Protein AF-A0A1S7LEN9-F1 (afdb_monomer)

Secondary structure (DSSP, 8-state):
-HHHHHHHHHHHHHT-SHHHHHHHHHHHHT---BTTBPP-TTT-HHHHHHHHHHHHTT-SS---EEEEEEE-SSSS-STTEEEEEEE--SSS--EEPPPBS-HHHHHHHHHHHHHHHHTT-

Foldseek 3Di:
DQVLLVVLLVVLCVLVDQQSLQVVLCVLLVPDCDVVHGDNQQPDQVNLQVLLVSLVVLQPDFFDKDKDWDAPDDPPDPPRIWIWMWGHGPPDDIHIDDTDSDSSNRSSSNSSSSSVVSVVD

Nearest PDB structures (foldseek):
  8wi9-assembly1_w  TM=4.249E-01  e=2.494E-01  Mycolicibacterium smegmatis MC2 155
  8dga-assembly1_K  TM=3.048E-01  e=1.133E+00  Drosophila melanogaster
  7jrk-assembly1_B  TM=5.831E-01  e=7.733E+00  Pseudomonas aeruginosa
  7r97-assembly1_B  TM=4.929E-01  e=4.321E+00  Escherichia coli K-12
  8ojg-assembly1_G  TM=2.212E-01  e=8.975E-01  Escherichia coli

Solvent-accessible surface area (backbone atoms only — not comparable to full-atom values): 6806 Å² total; per-residue (Å²): 108,69,69,57,55,52,50,49,52,49,60,58,56,71,46,76,43,70,70,46,47,23,48,53,48,32,62,73,71,66,55,73,59,63,94,80,47,66,67,55,22,57,76,35,54,65,56,3,48,54,46,24,55,58,25,49,76,64,47,90,85,72,50,57,72,46,83,50,72,50,63,61,68,94,78,82,61,83,64,60,38,38,12,28,40,34,36,43,44,94,84,64,79,68,41,69,52,76,73,29,85,31,65,16,33,35,31,35,49,50,17,49,46,36,50,38,53,62,73,68,103

Mean predicted aligned error: 6.26 Å

pLDDT: mean 84.08, std 12.67, range [52.5, 96.06]

Structure (mmCIF, N/CA/C/O backbone):
data_AF-A0A1S7LEN9-F1
#
_entry.id   AF-A0A1S7LEN9-F1
#
loop_
_atom_site.group_PDB
_atom_site.id
_atom_site.type_symbol
_atom_site.label_atom_id
_atom_site.label_alt_id
_atom_site.label_comp_id
_atom_site.label_asym_id
_atom_site.label_entity_id
_atom_site.label_seq_id
_atom_site.pdbx_PDB_ins_code
_atom_site.Cartn_x
_atom_site.Cartn_y
_atom_site.Cartn_z
_atom_site.occupancy
_atom_site.B_iso_or_equiv
_atom_site.auth_seq_id
_atom_site.auth_comp_id
_atom_site.auth_asym_id
_atom_site.auth_atom_id
_atom_site.pdbx_PDB_model_num
ATOM 1 N N . MET A 1 1 ? -10.199 14.226 3.836 1.00 79.25 1 MET A N 1
ATOM 2 C CA . MET A 1 1 ? -9.626 13.147 3.001 1.00 79.25 1 MET A CA 1
ATOM 3 C C . MET A 1 1 ? -8.322 13.548 2.302 1.00 79.25 1 MET A C 1
ATOM 5 O O . MET A 1 1 ? -7.305 12.930 2.577 1.00 79.25 1 MET A O 1
ATOM 9 N N . GLN A 1 2 ? -8.284 14.594 1.461 1.00 82.75 2 GLN A N 1
ATOM 10 C CA . GLN A 1 2 ? -7.078 14.935 0.673 1.00 82.75 2 GLN A CA 1
ATOM 11 C C . GLN A 1 2 ? -5.813 15.173 1.514 1.00 82.75 2 GLN A C 1
ATOM 13 O O . GLN A 1 2 ? -4.741 14.668 1.184 1.00 82.75 2 GLN A O 1
ATOM 18 N N . GLU A 1 3 ? -5.926 15.917 2.615 1.00 87.00 3 GLU A N 1
ATOM 19 C CA . GLU A 1 3 ? -4.798 16.153 3.523 1.00 87.00 3 GLU A CA 1
ATOM 20 C C . GLU A 1 3 ? -4.331 14.864 4.215 1.00 87.00 3 GLU A C 1
ATOM 22 O O . GLU A 1 3 ? -3.132 14.638 4.352 1.00 87.00 3 GLU A O 1
ATOM 27 N N . GLN A 1 4 ? -5.264 13.984 4.581 1.00 87.38 4 GLN A N 1
ATOM 28 C CA . GLN A 1 4 ? -4.966 12.704 5.222 1.00 87.38 4 GLN A CA 1
ATOM 29 C C . GLN A 1 4 ? -4.215 11.769 4.266 1.00 87.38 4 GLN A C 1
ATOM 31 O O . GLN A 1 4 ? -3.164 11.250 4.628 1.00 87.38 4 GLN A O 1
ATOM 36 N N . VAL A 1 5 ? -4.660 11.649 3.009 1.00 87.88 5 VAL A N 1
ATOM 37 C CA . VAL A 1 5 ? -3.956 10.868 1.972 1.00 87.88 5 VAL A CA 1
ATOM 38 C C . VAL A 1 5 ? -2.540 11.408 1.735 1.00 87.88 5 VAL A C 1
ATOM 40 O O . VAL A 1 5 ? -1.592 10.630 1.639 1.00 87.88 5 VAL A O 1
ATOM 43 N N . ARG A 1 6 ? -2.357 12.737 1.705 1.00 90.12 6 ARG A N 1
ATOM 44 C CA . ARG A 1 6 ? -1.022 13.356 1.587 1.00 90.12 6 ARG A CA 1
ATOM 45 C C . ARG A 1 6 ? -0.121 13.041 2.782 1.00 90.12 6 ARG A C 1
ATOM 47 O O . ARG A 1 6 ? 1.054 12.744 2.579 1.00 90.12 6 ARG A O 1
ATOM 54 N N . ARG A 1 7 ? -0.657 13.083 4.007 1.00 92.88 7 ARG A N 1
ATOM 55 C CA . ARG A 1 7 ? 0.083 12.713 5.226 1.00 92.88 7 ARG A CA 1
ATOM 56 C C . ARG A 1 7 ? 0.503 11.246 5.193 1.00 92.88 7 ARG A C 1
ATOM 58 O O . ARG A 1 7 ? 1.671 10.954 5.422 1.00 92.88 7 ARG A O 1
ATOM 65 N N . LEU A 1 8 ? -0.405 10.341 4.828 1.00 93.75 8 LEU A N 1
ATOM 66 C CA . LEU A 1 8 ? -0.105 8.914 4.687 1.00 93.75 8 LEU A CA 1
ATOM 67 C C . LEU A 1 8 ? 0.983 8.669 3.638 1.00 93.75 8 LEU A C 1
ATOM 69 O O . LEU A 1 8 ? 1.915 7.907 3.885 1.00 93.75 8 LEU A O 1
ATOM 73 N N . PHE A 1 9 ? 0.912 9.352 2.492 1.00 94.06 9 PHE A N 1
ATOM 74 C CA . PHE A 1 9 ? 1.954 9.265 1.472 1.00 94.06 9 PHE A CA 1
ATOM 75 C C . PHE A 1 9 ? 3.313 9.744 1.999 1.00 94.06 9 PHE A C 1
ATOM 77 O O . PHE A 1 9 ? 4.312 9.055 1.810 1.00 94.06 9 PHE A O 1
ATOM 84 N N . ALA A 1 10 ? 3.363 10.876 2.706 1.00 94.56 10 ALA A N 1
ATOM 85 C CA . ALA A 1 10 ? 4.601 11.368 3.308 1.00 94.56 10 ALA A CA 1
ATOM 86 C C . ALA A 1 10 ? 5.190 10.358 4.309 1.00 94.56 10 ALA A C 1
ATOM 88 O O . ALA A 1 10 ? 6.357 9.999 4.187 1.00 94.56 10 ALA A O 1
ATOM 89 N N . MET A 1 11 ? 4.370 9.810 5.212 1.00 95.56 11 MET A N 1
ATOM 90 C CA . MET A 1 11 ? 4.794 8.786 6.179 1.00 95.56 11 MET A CA 1
ATOM 91 C C . MET A 1 11 ? 5.343 7.523 5.504 1.00 95.56 11 MET A C 1
ATOM 93 O O . MET A 1 11 ? 6.294 6.906 5.993 1.00 95.56 11 MET A O 1
ATOM 97 N N . TRP A 1 12 ? 4.746 7.123 4.380 1.00 95.56 12 TRP A N 1
ATOM 98 C CA . TRP A 1 12 ? 5.238 6.006 3.580 1.00 95.56 12 TRP A CA 1
ATOM 99 C C . TRP A 1 12 ? 6.609 6.306 2.968 1.00 95.56 12 TRP A C 1
ATOM 101 O O . TRP A 1 12 ? 7.500 5.456 2.996 1.00 95.56 12 TRP A O 1
ATOM 111 N N . GLN A 1 13 ? 6.814 7.520 2.450 1.00 94.44 13 GLN A N 1
ATOM 112 C CA . GLN A 1 13 ? 8.100 7.920 1.876 1.00 94.44 13 GLN A CA 1
ATOM 1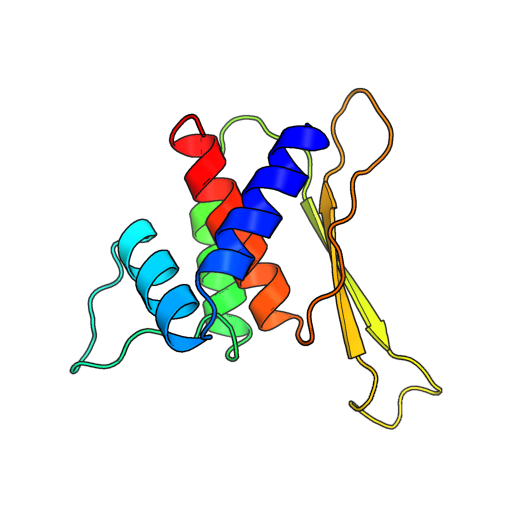13 C C . GLN A 1 13 ? 9.194 8.118 2.934 1.00 94.44 13 GLN A C 1
ATOM 115 O O . GLN A 1 13 ? 10.348 7.778 2.678 1.00 94.44 13 GLN A O 1
ATOM 120 N N . GLU A 1 14 ? 8.847 8.563 4.144 1.00 95.31 14 GLU A N 1
ATOM 121 C CA . GLU A 1 14 ? 9.776 8.705 5.278 1.00 95.31 14 GLU A CA 1
ATOM 122 C C . GLU A 1 14 ? 10.458 7.389 5.680 1.00 95.31 14 GLU A C 1
ATOM 124 O O . GLU A 1 14 ? 11.540 7.408 6.265 1.00 95.31 14 GLU A O 1
ATOM 129 N N . GLN A 1 15 ? 9.886 6.235 5.315 1.00 93.88 15 GLN A N 1
ATOM 130 C CA . GLN A 1 15 ? 10.537 4.940 5.533 1.00 93.88 15 GLN A CA 1
ATOM 131 C C . GLN A 1 15 ? 11.858 4.809 4.757 1.00 93.88 15 GLN A C 1
ATOM 133 O O . GLN A 1 15 ? 12.729 4.020 5.142 1.00 93.88 15 GLN A O 1
ATOM 138 N N . GLY A 1 16 ? 12.023 5.582 3.678 1.00 89.00 16 GLY A N 1
ATOM 139 C CA . GLY A 1 16 ? 13.240 5.719 2.882 1.00 89.00 16 GLY A CA 1
ATOM 140 C C . GLY A 1 16 ? 13.561 4.500 2.018 1.00 89.00 16 GLY A C 1
ATOM 141 O O . GLY A 1 16 ? 13.611 4.601 0.798 1.00 89.00 16 GLY A O 1
ATOM 142 N N . SER A 1 17 ? 13.769 3.334 2.635 1.00 91.94 17 SER A N 1
ATOM 143 C CA . SER A 1 17 ? 14.124 2.098 1.931 1.00 91.94 17 SER A CA 1
ATOM 144 C C . SER A 1 17 ? 12.932 1.158 1.750 1.00 91.94 17 SER A C 1
ATOM 146 O O . SER A 1 17 ? 12.069 1.048 2.623 1.00 91.94 17 SER A O 1
ATOM 148 N N . VAL A 1 18 ? 12.938 0.405 0.644 1.00 91.62 18 VAL A N 1
ATOM 149 C CA . VAL A 1 18 ? 11.963 -0.668 0.375 1.00 91.62 18 VAL A CA 1
ATOM 150 C C . VAL A 1 18 ? 11.904 -1.665 1.533 1.00 91.62 18 VAL A C 1
ATOM 152 O O . VAL A 1 18 ? 10.824 -1.999 2.004 1.00 91.62 18 VAL A O 1
ATOM 155 N N . ARG A 1 19 ? 13.059 -2.051 2.082 1.00 91.88 19 ARG A N 1
ATOM 156 C CA . ARG A 1 19 ? 13.131 -2.982 3.214 1.00 91.88 19 ARG A CA 1
ATOM 157 C C . ARG A 1 19 ? 12.422 -2.453 4.466 1.00 91.88 19 ARG A C 1
ATOM 159 O O . ARG A 1 19 ? 11.829 -3.228 5.211 1.00 91.88 19 ARG A O 1
ATOM 166 N N . ASN A 1 20 ? 12.486 -1.147 4.729 1.00 93.75 20 ASN A N 1
ATOM 167 C CA . ASN A 1 20 ? 11.771 -0.548 5.860 1.00 93.75 20 ASN A CA 1
ATOM 168 C C . ASN A 1 20 ? 10.260 -0.538 5.616 1.00 93.75 20 ASN A C 1
ATOM 170 O O . ASN A 1 20 ? 9.508 -0.892 6.519 1.00 93.75 20 ASN A O 1
ATOM 174 N N . LYS A 1 21 ? 9.829 -0.203 4.393 1.00 95.06 21 LYS A N 1
ATOM 175 C CA . LYS A 1 21 ? 8.421 -0.272 3.969 1.00 95.06 21 LYS A CA 1
ATOM 176 C C . LYS A 1 21 ? 7.861 -1.692 4.119 1.00 95.06 21 LYS A C 1
ATOM 178 O O . LYS A 1 21 ? 6.790 -1.875 4.691 1.00 95.06 21 LYS A O 1
ATOM 183 N N . GLU A 1 22 ? 8.620 -2.701 3.693 1.00 94.44 22 GLU A N 1
ATOM 184 C CA . GLU A 1 22 ? 8.271 -4.118 3.848 1.00 94.44 22 GLU A CA 1
ATOM 185 C C . GLU A 1 22 ? 8.134 -4.519 5.324 1.00 94.44 22 GLU A C 1
ATOM 187 O O . GLU A 1 22 ? 7.138 -5.128 5.708 1.00 94.44 22 GLU A O 1
ATOM 192 N N . HIS A 1 23 ? 9.099 -4.145 6.174 1.00 93.12 23 HIS A N 1
ATOM 193 C CA . HIS A 1 23 ? 9.040 -4.437 7.611 1.00 93.12 23 HIS A CA 1
ATOM 194 C C . HIS A 1 23 ? 7.866 -3.757 8.307 1.00 93.12 23 HIS A C 1
ATOM 196 O O . HIS A 1 23 ? 7.219 -4.377 9.152 1.00 93.12 23 HIS A O 1
ATOM 202 N N . LEU A 1 24 ? 7.618 -2.491 7.973 1.00 94.25 24 LEU A N 1
ATOM 203 C CA . LEU A 1 24 ? 6.507 -1.723 8.511 1.00 94.25 24 LEU A CA 1
ATOM 204 C C . LEU A 1 24 ? 5.185 -2.421 8.189 1.00 94.25 24 LEU A C 1
ATOM 206 O O . LEU A 1 24 ? 4.406 -2.699 9.098 1.00 94.25 24 LEU A O 1
ATOM 210 N N . LEU A 1 25 ? 4.964 -2.751 6.915 1.00 94.06 25 LEU A N 1
ATOM 211 C CA . LEU A 1 25 ? 3.722 -3.373 6.473 1.00 94.06 25 LEU A CA 1
ATOM 212 C C . LEU A 1 25 ? 3.550 -4.788 7.045 1.00 94.06 25 LEU A C 1
ATOM 214 O O . LEU A 1 25 ? 2.469 -5.110 7.533 1.00 94.06 25 LEU A O 1
ATOM 218 N N . ALA A 1 26 ? 4.618 -5.594 7.091 1.00 93.50 26 ALA A N 1
ATOM 219 C CA . ALA A 1 26 ? 4.588 -6.910 7.738 1.00 93.50 26 ALA A CA 1
ATOM 220 C C . ALA A 1 26 ? 4.180 -6.809 9.214 1.00 93.50 26 ALA A C 1
ATOM 222 O O . ALA A 1 26 ? 3.352 -7.585 9.688 1.00 93.50 26 ALA A O 1
ATOM 223 N N . GLY A 1 27 ? 4.739 -5.831 9.937 1.00 92.31 27 GLY A N 1
ATOM 224 C CA . GLY A 1 27 ? 4.424 -5.590 11.343 1.00 92.31 27 GLY A CA 1
ATOM 225 C C . GLY A 1 27 ? 2.965 -5.197 11.565 1.00 92.31 27 GLY A C 1
ATOM 226 O O . GLY A 1 27 ? 2.349 -5.677 12.512 1.00 92.31 27 GLY A O 1
ATOM 227 N N . MET A 1 28 ? 2.399 -4.379 10.675 1.00 93.12 28 MET A N 1
ATOM 228 C CA . MET A 1 28 ? 0.990 -3.977 10.744 1.00 93.12 28 MET A CA 1
ATOM 229 C C . MET A 1 28 ? 0.032 -5.123 10.393 1.00 93.12 28 MET A C 1
ATOM 231 O O . MET A 1 28 ? -1.026 -5.239 11.000 1.00 93.12 28 MET A O 1
ATOM 235 N N . LEU A 1 29 ? 0.410 -5.996 9.456 1.00 92.06 29 LEU A N 1
ATOM 236 C CA . LEU A 1 29 ? -0.382 -7.166 9.059 1.00 92.06 29 LEU A CA 1
ATOM 237 C C 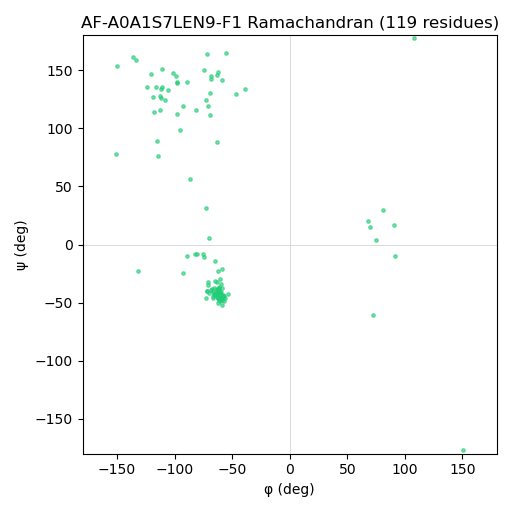. LEU A 1 29 ? -0.237 -8.363 10.014 1.00 92.06 29 LEU A C 1
ATOM 239 O O . LEU A 1 29 ? -0.951 -9.356 9.858 1.00 92.06 29 LEU A O 1
ATOM 243 N N . GLY A 1 30 ? 0.688 -8.296 10.976 1.00 90.31 30 GLY A N 1
ATOM 244 C CA . GLY A 1 30 ? 1.015 -9.413 11.863 1.00 90.31 30 GLY A CA 1
ATOM 245 C C . GLY A 1 30 ? 1.706 -10.579 11.147 1.00 90.31 30 GLY A C 1
ATOM 246 O O . GLY A 1 30 ? 1.689 -11.705 11.647 1.00 90.31 30 GLY A O 1
ATOM 247 N N . ASP A 1 31 ? 2.305 -10.334 9.979 1.00 87.38 31 ASP A N 1
ATOM 248 C CA . ASP A 1 31 ? 2.950 -11.381 9.196 1.00 87.38 31 ASP A CA 1
ATOM 249 C C . ASP A 1 31 ? 4.267 -11.807 9.864 1.00 87.38 31 ASP A C 1
ATOM 251 O O . ASP A 1 31 ? 5.150 -10.978 10.121 1.00 87.38 31 ASP A O 1
ATOM 255 N N . PRO A 1 32 ? 4.439 -13.106 10.169 1.00 69.12 32 PRO A N 1
ATOM 256 C CA . PRO A 1 32 ? 5.663 -13.579 10.786 1.00 69.12 32 PRO A CA 1
ATOM 257 C C . PRO A 1 32 ? 6.822 -13.461 9.795 1.00 69.12 32 PRO A C 1
ATOM 259 O O . PRO A 1 32 ? 6.680 -13.784 8.614 1.00 69.12 32 PRO A O 1
ATOM 262 N N . LYS A 1 33 ? 8.009 -13.104 10.301 1.00 66.19 33 LYS A N 1
ATOM 263 C CA . LYS A 1 33 ?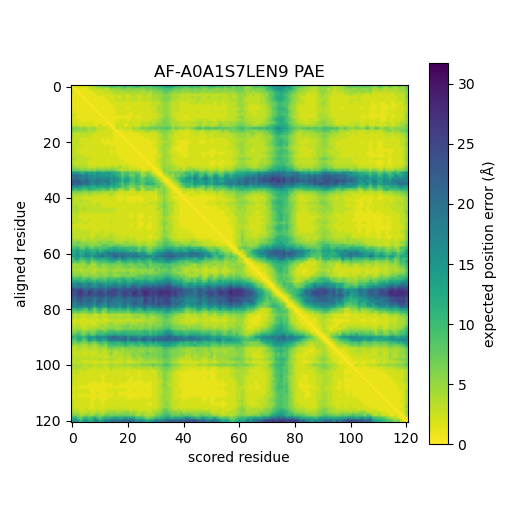 9.271 -13.245 9.560 1.00 66.19 33 LYS A CA 1
ATOM 264 C C . LYS A 1 33 ? 9.517 -14.732 9.292 1.00 66.19 33 LYS A C 1
ATOM 266 O O . LYS A 1 33 ? 10.121 -15.424 10.114 1.00 66.19 33 LYS A O 1
ATOM 271 N N . ARG A 1 34 ? 9.001 -15.270 8.187 1.00 53.88 34 ARG A N 1
ATOM 272 C CA . ARG A 1 34 ? 9.219 -16.672 7.811 1.00 53.88 34 ARG A CA 1
ATOM 273 C C . ARG A 1 34 ? 10.686 -16.838 7.425 1.00 53.88 34 ARG A C 1
ATOM 275 O O . ARG A 1 34 ? 11.131 -16.297 6.426 1.00 53.88 34 ARG A O 1
ATOM 282 N N . GLY A 1 35 ? 11.445 -17.571 8.238 1.00 57.22 35 GLY A N 1
ATOM 283 C CA . GLY A 1 35 ? 12.855 -17.860 7.949 1.00 57.22 35 GLY A CA 1
ATOM 284 C C . GLY A 1 35 ? 13.807 -16.663 8.058 1.00 57.22 35 GLY A C 1
ATOM 285 O O . GLY A 1 35 ? 14.933 -16.762 7.594 1.00 57.22 35 GLY A O 1
ATOM 286 N N . GLY A 1 36 ? 13.385 -15.557 8.681 1.00 63.53 36 GLY A N 1
ATOM 287 C CA . GLY A 1 36 ? 14.198 -14.341 8.812 1.00 63.53 36 GLY A CA 1
ATOM 288 C C . GLY A 1 36 ? 14.007 -13.316 7.691 1.00 63.53 36 GLY A C 1
ATOM 289 O O . GLY A 1 36 ? 14.432 -12.173 7.870 1.00 63.53 36 GLY A O 1
ATOM 290 N N . ASP A 1 37 ? 13.296 -13.679 6.622 1.00 75.19 37 ASP A N 1
ATOM 291 C CA . ASP A 1 37 ? 12.972 -12.776 5.521 1.00 75.19 37 ASP A CA 1
ATOM 292 C C . ASP A 1 37 ? 11.568 -12.187 5.670 1.00 75.19 37 ASP A C 1
ATOM 294 O O . ASP A 1 37 ? 10.605 -12.841 6.086 1.00 75.19 37 ASP A O 1
ATOM 298 N N . THR A 1 38 ? 11.480 -10.900 5.364 1.00 83.44 38 THR A N 1
ATOM 299 C CA . THR A 1 38 ? 10.243 -10.122 5.391 1.00 83.44 38 THR A CA 1
ATOM 300 C C . THR A 1 38 ? 9.570 -10.226 4.027 1.00 83.44 38 THR A C 1
ATOM 302 O O . THR A 1 38 ? 10.279 -10.180 3.022 1.00 83.44 38 THR A O 1
ATOM 305 N N . PRO A 1 39 ? 8.233 -10.361 3.953 1.00 88.88 39 PRO A N 1
ATOM 306 C CA . PRO A 1 39 ? 7.557 -10.473 2.668 1.00 88.88 39 PRO A CA 1
ATOM 307 C C . PRO A 1 39 ? 7.803 -9.255 1.767 1.00 88.88 39 PRO A C 1
ATOM 309 O O . PRO A 1 39 ? 7.818 -8.108 2.220 1.00 88.88 39 PRO A O 1
ATOM 312 N N . HIS A 1 40 ? 7.961 -9.517 0.471 1.00 92.56 40 HIS A N 1
ATOM 313 C CA . HIS A 1 40 ? 8.390 -8.527 -0.514 1.00 92.56 40 HIS A CA 1
ATOM 314 C C . HIS A 1 40 ? 7.241 -7.700 -1.106 1.00 92.56 40 HIS A C 1
ATOM 316 O O . HIS A 1 40 ? 7.048 -7.663 -2.320 1.00 92.56 40 HIS A O 1
ATOM 322 N N . TYR A 1 41 ? 6.453 -7.022 -0.270 1.00 94.06 41 TYR A N 1
ATOM 323 C CA . TYR A 1 41 ? 5.231 -6.341 -0.727 1.00 94.06 41 TYR A CA 1
ATOM 324 C C . TYR A 1 41 ? 5.469 -5.248 -1.779 1.00 94.06 41 TYR A C 1
ATOM 326 O O . TYR A 1 41 ? 4.606 -5.006 -2.609 1.00 94.06 41 TYR A O 1
ATOM 334 N N . CYS A 1 42 ? 6.622 -4.572 -1.775 1.00 92.94 42 CYS A N 1
ATOM 335 C CA . CYS A 1 42 ? 6.874 -3.486 -2.732 1.00 92.94 42 CYS A CA 1
ATOM 336 C C . CYS A 1 42 ? 7.350 -3.978 -4.108 1.00 92.94 42 CYS A C 1
ATOM 338 O O . CYS A 1 42 ? 7.486 -3.165 -5.018 1.00 92.94 42 CYS A O 1
ATOM 340 N N . SER A 1 43 ? 7.642 -5.273 -4.269 1.00 92.19 43 SER A N 1
ATOM 341 C CA . SER A 1 43 ? 8.191 -5.829 -5.516 1.00 92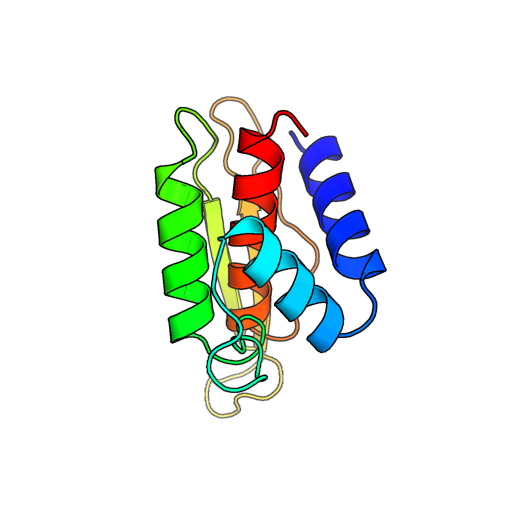.19 43 SER A CA 1
ATOM 342 C C . SER A 1 43 ? 7.472 -7.088 -6.014 1.00 92.19 43 SER A C 1
ATOM 344 O O . SER A 1 43 ? 7.478 -7.346 -7.218 1.00 92.19 43 SER A O 1
ATOM 346 N N . ASP A 1 44 ? 6.788 -7.830 -5.140 1.00 93.44 44 ASP A N 1
ATOM 347 C CA . ASP A 1 44 ? 5.932 -8.958 -5.506 1.00 93.44 44 ASP A CA 1
ATOM 348 C C . ASP A 1 44 ? 4.462 -8.525 -5.562 1.00 93.44 44 ASP A C 1
ATOM 350 O O . ASP A 1 44 ? 3.828 -8.225 -4.547 1.00 93.44 44 ASP A O 1
ATOM 354 N N . ILE A 1 45 ? 3.901 -8.528 -6.772 1.00 92.81 45 ILE A N 1
ATOM 355 C CA . ILE A 1 45 ? 2.528 -8.081 -7.017 1.00 92.81 45 ILE A CA 1
ATOM 356 C C . ILE A 1 45 ? 1.472 -8.929 -6.299 1.00 92.81 45 ILE A C 1
ATOM 358 O O . ILE A 1 45 ? 0.435 -8.395 -5.911 1.00 92.81 45 ILE A O 1
ATOM 362 N N . LYS A 1 46 ? 1.716 -10.231 -6.108 1.00 94.06 46 LYS A N 1
ATOM 363 C CA . LYS A 1 46 ? 0.756 -11.120 -5.444 1.00 94.06 46 LYS A CA 1
ATOM 364 C C . LYS A 1 46 ? 0.723 -10.830 -3.954 1.00 94.06 46 LYS A C 1
ATOM 366 O O . LYS A 1 46 ? -0.351 -10.630 -3.405 1.00 94.06 46 LYS A O 1
ATOM 371 N N . LEU A 1 47 ? 1.896 -10.706 -3.331 1.00 94.38 47 LEU A N 1
ATOM 372 C CA . LEU A 1 47 ? 1.983 -10.337 -1.917 1.00 94.38 47 LEU A CA 1
ATOM 373 C C . LEU A 1 47 ? 1.391 -8.947 -1.662 1.00 94.38 47 LEU A C 1
ATOM 375 O O . LEU A 1 47 ? 0.718 -8.746 -0.655 1.00 94.38 47 LEU A O 1
ATOM 379 N N . ALA A 1 48 ? 1.608 -7.998 -2.576 1.00 94.50 48 ALA A N 1
ATOM 380 C CA . ALA A 1 48 ? 1.030 -6.661 -2.485 1.00 94.50 48 ALA A CA 1
ATOM 381 C C . ALA A 1 48 ? -0.504 -6.670 -2.588 1.00 94.50 48 ALA A C 1
ATOM 383 O O . ALA A 1 48 ? -1.175 -5.981 -1.822 1.00 94.50 48 ALA A O 1
ATOM 384 N N . GLN A 1 49 ? -1.057 -7.447 -3.527 1.00 93.81 49 GLN A N 1
ATOM 385 C CA . GLN A 1 49 ? -2.502 -7.634 -3.683 1.00 93.81 49 GLN A CA 1
ATOM 386 C C . GLN A 1 49 ? -3.106 -8.278 -2.430 1.00 93.81 49 GLN A C 1
ATOM 388 O O . GLN A 1 49 ? -4.041 -7.720 -1.865 1.00 93.81 49 GLN A O 1
ATOM 393 N N . ASP A 1 50 ? -2.526 -9.378 -1.946 1.00 94.75 50 ASP A N 1
ATOM 394 C CA . ASP A 1 50 ? -3.008 -10.079 -0.752 1.00 94.75 50 ASP A CA 1
ATOM 395 C C . ASP A 1 50 ? -2.974 -9.169 0.489 1.00 94.75 50 ASP A C 1
ATOM 397 O O . ASP A 1 50 ? -3.899 -9.171 1.302 1.00 94.75 50 ASP A O 1
ATOM 401 N N . ALA A 1 51 ? -1.917 -8.362 0.640 1.00 94.19 51 ALA A N 1
ATOM 402 C CA . ALA A 1 51 ? -1.813 -7.362 1.700 1.00 94.19 51 ALA A CA 1
ATOM 403 C C . ALA A 1 51 ? -2.914 -6.297 1.599 1.00 94.19 51 ALA A C 1
ATOM 405 O O . ALA A 1 51 ? -3.535 -5.962 2.609 1.00 94.19 51 ALA A O 1
ATOM 406 N N . MET A 1 52 ? -3.168 -5.783 0.392 1.00 93.25 52 MET A N 1
ATOM 407 C CA . MET A 1 52 ? -4.211 -4.790 0.133 1.00 93.25 52 MET A CA 1
ATOM 408 C C . MET A 1 52 ? -5.604 -5.349 0.430 1.00 93.25 52 MET A C 1
ATOM 410 O O . MET A 1 52 ? -6.367 -4.684 1.122 1.00 93.25 52 MET A O 1
ATOM 414 N N . ASP A 1 53 ? -5.913 -6.568 -0.012 1.00 91.50 53 ASP A N 1
ATOM 415 C CA . ASP A 1 53 ? -7.216 -7.206 0.217 1.00 91.50 53 ASP A CA 1
ATOM 416 C C . ASP A 1 53 ? -7.459 -7.476 1.706 1.00 91.50 53 ASP A C 1
ATOM 418 O O . ASP A 1 53 ? -8.546 -7.229 2.229 1.00 91.50 53 ASP A O 1
ATOM 422 N N . ARG A 1 54 ? -6.430 -7.937 2.427 1.00 92.06 54 ARG A N 1
ATOM 423 C CA . ARG A 1 54 ? -6.502 -8.123 3.883 1.00 92.06 54 ARG A CA 1
ATOM 424 C C . ARG A 1 54 ? -6.762 -6.812 4.608 1.00 92.06 54 ARG A C 1
ATOM 426 O O . ARG A 1 54 ? -7.604 -6.782 5.495 1.00 92.06 54 ARG A O 1
ATOM 433 N N . ALA A 1 55 ? -6.044 -5.758 4.235 1.00 90.25 55 ALA A N 1
ATOM 434 C CA . ALA A 1 55 ? -6.201 -4.442 4.832 1.00 90.25 55 ALA A CA 1
ATOM 435 C C . ALA A 1 55 ? -7.562 -3.812 4.493 1.00 90.25 55 ALA A C 1
ATOM 437 O O . ALA A 1 55 ? -8.187 -3.206 5.357 1.00 90.25 55 ALA A O 1
ATOM 438 N N . TRP A 1 56 ? -8.049 -4.007 3.265 1.00 86.50 56 TRP A N 1
ATOM 439 C CA . TRP A 1 56 ? -9.365 -3.547 2.822 1.00 86.50 56 TRP A CA 1
ATOM 440 C C . TRP A 1 56 ? -10.499 -4.180 3.629 1.00 86.50 56 TRP A C 1
ATOM 442 O O . TRP A 1 56 ? -11.424 -3.487 4.031 1.00 86.50 56 TRP A O 1
ATOM 452 N N . ASN A 1 57 ? -10.410 -5.477 3.935 1.00 85.31 57 ASN A N 1
ATOM 453 C CA . ASN A 1 57 ? -11.431 -6.174 4.727 1.00 85.31 57 ASN A CA 1
ATOM 454 C C . ASN A 1 57 ? -11.560 -5.671 6.175 1.00 85.31 57 ASN A C 1
ATOM 456 O O . ASN A 1 57 ? -12.528 -6.019 6.846 1.00 85.31 57 ASN A O 1
ATOM 460 N N . LEU A 1 58 ? -10.588 -4.901 6.670 1.00 81.50 58 LEU A N 1
ATOM 461 C CA . L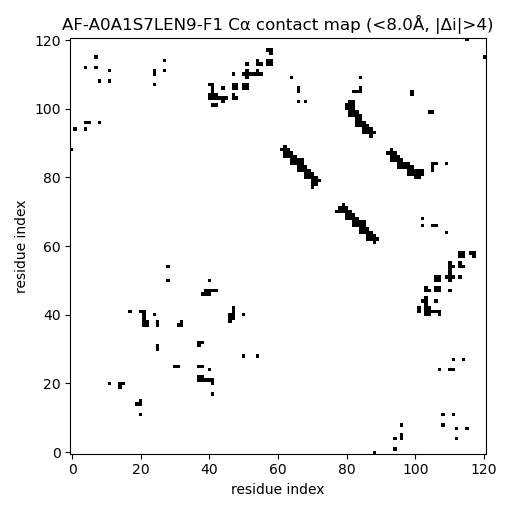EU A 1 58 ? -10.635 -4.281 7.998 1.00 81.50 58 LEU A CA 1
ATOM 462 C C . LEU A 1 58 ? -11.288 -2.893 7.968 1.00 81.50 58 LEU A C 1
ATOM 464 O O . LEU A 1 58 ? -11.553 -2.301 9.008 1.00 81.50 58 LEU A O 1
ATOM 468 N N . LEU A 1 59 ? -11.529 -2.360 6.775 1.00 76.06 59 LEU A N 1
ATOM 469 C CA . LEU A 1 59 ? -11.967 -0.999 6.558 1.00 76.06 59 LEU A CA 1
ATOM 470 C C . LEU A 1 59 ? -13.500 -0.982 6.426 1.00 76.06 59 LEU A C 1
ATOM 472 O O . LEU A 1 59 ? -14.033 -1.298 5.366 1.00 76.06 59 LEU A O 1
ATOM 476 N N . GLU A 1 60 ? -14.217 -0.654 7.507 1.00 59.94 60 GLU A N 1
ATOM 477 C CA . GLU A 1 60 ? -15.690 -0.750 7.525 1.00 59.94 60 GLU A CA 1
ATOM 478 C C . GLU A 1 60 ? -16.386 0.278 6.610 1.00 59.94 60 GLU A C 1
ATOM 480 O O . GLU A 1 60 ? -17.348 -0.079 5.934 1.00 59.94 60 GLU A O 1
ATOM 485 N N . GLU A 1 61 ? -15.901 1.525 6.528 1.00 62.22 61 GLU A N 1
ATOM 486 C CA . GLU A 1 61 ? -16.573 2.600 5.772 1.00 62.22 61 GLU A CA 1
ATOM 487 C C . GLU A 1 61 ? -15.589 3.656 5.231 1.00 62.22 61 GLU A C 1
ATOM 489 O O . GLU A 1 61 ? -15.462 4.753 5.775 1.00 62.22 61 GLU A O 1
ATOM 494 N N . TYR A 1 62 ? -14.877 3.368 4.138 1.00 63.25 62 TYR A N 1
ATOM 495 C CA . TYR A 1 62 ? -14.105 4.404 3.436 1.00 63.25 62 TYR A CA 1
ATOM 496 C C . TYR A 1 62 ? -14.319 4.373 1.922 1.00 63.25 62 TYR A C 1
ATOM 498 O O . TYR A 1 62 ? -14.712 3.370 1.329 1.00 63.25 62 TYR A O 1
ATOM 506 N N . ALA A 1 63 ? -14.019 5.522 1.315 1.00 67.38 63 ALA A N 1
ATOM 507 C CA . ALA A 1 63 ? -13.996 5.786 -0.118 1.00 67.38 63 ALA A CA 1
ATOM 508 C C . ALA A 1 63 ? -13.439 4.612 -0.956 1.00 67.38 63 ALA A C 1
ATOM 510 O O . ALA A 1 63 ? -12.349 4.124 -0.640 1.00 67.38 63 ALA A O 1
ATOM 511 N N . PRO A 1 64 ? -14.096 4.219 -2.067 1.00 78.50 64 PRO A N 1
ATOM 512 C CA . PRO A 1 64 ? -13.513 3.326 -3.059 1.00 78.50 64 PRO A CA 1
ATOM 513 C C . PRO A 1 64 ? -12.089 3.741 -3.440 1.00 78.50 64 PRO A C 1
ATOM 515 O O . PRO A 1 64 ? -11.830 4.899 -3.783 1.00 78.50 64 PRO A O 1
ATOM 518 N N . VAL A 1 65 ? -11.166 2.780 -3.401 1.00 83.25 65 VAL A N 1
ATOM 519 C CA . VAL A 1 65 ? -9.774 2.986 -3.807 1.00 83.25 65 VAL A CA 1
ATOM 520 C C . VAL A 1 65 ? -9.467 2.223 -5.075 1.00 83.25 65 VAL A C 1
ATOM 522 O O . VAL A 1 65 ? -9.778 1.039 -5.205 1.00 83.25 65 VAL A O 1
ATOM 525 N N . ARG A 1 66 ? -8.804 2.900 -6.009 1.00 85.25 66 ARG A N 1
ATOM 526 C CA . ARG A 1 66 ? -8.366 2.331 -7.278 1.00 85.25 66 ARG A CA 1
ATOM 527 C C . ARG A 1 66 ? -6.864 2.505 -7.443 1.00 85.25 66 ARG A C 1
ATOM 529 O O . ARG A 1 66 ? -6.331 3.588 -7.239 1.00 85.25 66 ARG A O 1
ATOM 536 N N . VAL A 1 67 ? -6.192 1.445 -7.882 1.00 86.38 67 VAL A N 1
ATOM 537 C CA . VAL A 1 67 ? -4.814 1.531 -8.379 1.00 86.38 67 VAL A CA 1
ATOM 538 C C . VAL A 1 67 ? -4.869 1.737 -9.888 1.00 86.38 67 VAL A C 1
ATOM 540 O O . VAL A 1 67 ? -5.416 0.904 -10.615 1.00 86.38 67 VAL A O 1
ATOM 543 N N . ALA A 1 68 ? -4.330 2.856 -10.361 1.00 86.38 68 ALA A N 1
ATOM 544 C CA . ALA A 1 68 ? -4.244 3.184 -11.776 1.00 86.38 68 ALA A CA 1
ATOM 545 C C . ALA A 1 68 ? -2.777 3.151 -12.205 1.00 86.38 68 ALA A C 1
ATOM 547 O O . ALA A 1 68 ? -1.935 3.801 -11.599 1.00 86.38 68 ALA A O 1
ATOM 548 N N . CYS A 1 69 ? -2.468 2.38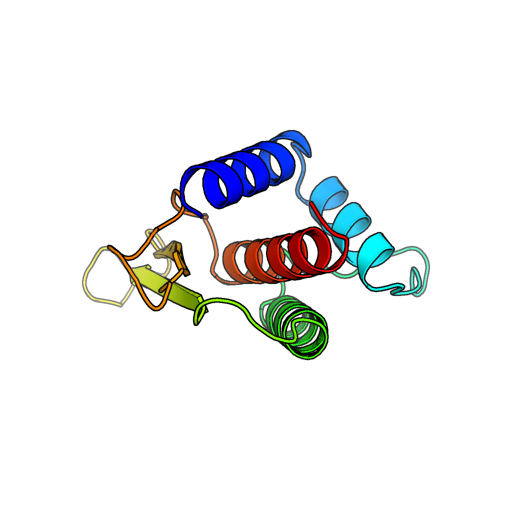0 -13.246 1.00 84.81 69 CYS A N 1
ATOM 549 C CA . CYS A 1 69 ? -1.125 2.307 -13.807 1.00 84.81 69 CYS A CA 1
ATOM 550 C C . CYS A 1 69 ? -1.139 2.772 -15.256 1.00 84.81 69 CYS A C 1
ATOM 552 O O . CYS A 1 69 ? -1.890 2.236 -16.072 1.00 84.81 69 CYS A O 1
ATOM 554 N N . HIS A 1 70 ? -0.274 3.726 -15.569 1.00 81.12 70 HIS A N 1
ATOM 555 C CA . HIS A 1 70 ? 0.000 4.186 -16.916 1.00 81.12 70 HIS A CA 1
ATOM 556 C C . HIS A 1 70 ? 1.280 3.530 -17.440 1.00 81.12 70 HIS A C 1
ATOM 558 O O . HIS A 1 70 ? 2.207 3.269 -16.678 1.00 81.12 70 HIS A O 1
ATOM 564 N N . VAL A 1 71 ? 1.318 3.237 -18.737 1.00 71.69 71 VAL A N 1
ATOM 565 C CA . VAL A 1 71 ? 2.529 2.811 -19.444 1.00 71.69 71 VAL A CA 1
ATOM 566 C C . VAL A 1 71 ? 2.786 3.877 -20.493 1.00 71.69 71 VAL A C 1
ATOM 568 O O . VAL A 1 71 ? 1.962 4.047 -21.391 1.00 71.69 71 VAL A O 1
ATOM 571 N N . GLU A 1 72 ? 3.883 4.617 -20.361 1.00 62.31 72 GLU A N 1
ATOM 572 C CA . GLU A 1 72 ? 4.282 5.565 -21.399 1.00 62.31 72 GLU A CA 1
ATOM 573 C C . GLU A 1 72 ? 4.788 4.795 -22.636 1.00 62.31 72 GLU A C 1
ATOM 575 O O . GLU A 1 72 ? 5.749 4.032 -22.557 1.00 62.31 72 GLU A O 1
ATOM 580 N N . GLY A 1 73 ? 4.130 4.980 -23.789 1.00 60.28 73 GLY A N 1
ATOM 581 C CA . GLY A 1 73 ? 4.513 4.386 -25.081 1.00 60.28 73 GLY A CA 1
ATOM 582 C C . GLY A 1 73 ? 3.603 3.255 -25.590 1.00 60.28 73 GLY A C 1
ATOM 583 O O . GLY A 1 73 ? 2.645 2.851 -24.936 1.00 60.28 73 GLY A O 1
ATOM 584 N N . ASP A 1 74 ? 3.908 2.732 -26.784 1.00 54.12 74 ASP A N 1
ATOM 585 C CA . ASP A 1 74 ? 3.094 1.768 -27.564 1.00 54.12 74 ASP A CA 1
ATOM 586 C C . ASP A 1 74 ? 3.068 0.317 -27.003 1.00 54.12 74 ASP A C 1
ATOM 588 O O . ASP A 1 74 ? 2.954 -0.668 -27.731 1.00 54.12 74 ASP A O 1
ATOM 592 N N . GLY A 1 75 ? 3.175 0.145 -25.682 1.00 54.03 75 GLY A N 1
ATOM 593 C CA . GLY A 1 75 ? 2.896 -1.128 -25.000 1.00 54.03 75 GLY A CA 1
ATOM 594 C C . GLY A 1 75 ? 3.950 -2.239 -25.130 1.00 54.03 75 GLY A C 1
ATOM 595 O O . GLY A 1 75 ? 3.728 -3.336 -24.618 1.00 54.03 75 GLY A O 1
ATOM 596 N N . ALA A 1 76 ? 5.097 -1.986 -25.772 1.00 52.50 76 ALA A N 1
ATOM 597 C CA . ALA A 1 76 ? 6.141 -2.998 -25.987 1.00 52.50 76 ALA A CA 1
ATOM 598 C C . ALA A 1 76 ? 7.240 -3.028 -24.902 1.00 52.50 76 ALA A C 1
ATOM 600 O O . ALA A 1 76 ? 7.859 -4.072 -24.689 1.00 52.50 76 ALA A O 1
ATOM 601 N N . SER A 1 77 ? 7.477 -1.922 -24.187 1.00 54.34 77 SER A N 1
ATOM 602 C CA . SER A 1 77 ? 8.474 -1.822 -23.112 1.00 54.34 77 SER A CA 1
ATOM 603 C C . SER A 1 77 ? 7.800 -1.673 -21.747 1.00 54.34 77 SER A C 1
ATOM 605 O O . SER A 1 77 ? 6.868 -0.895 -21.582 1.00 54.34 77 SER A O 1
ATOM 607 N N . LYS A 1 78 ? 8.286 -2.411 -20.738 1.00 53.34 78 LYS A N 1
ATOM 608 C CA . LYS A 1 78 ? 7.900 -2.196 -19.326 1.00 53.34 78 LYS A CA 1
ATOM 609 C C . LYS A 1 78 ? 8.567 -0.954 -18.713 1.00 53.34 78 LYS A C 1
ATOM 611 O O . LYS A 1 78 ? 8.255 -0.599 -17.580 1.00 53.34 78 LYS A O 1
ATOM 616 N N . GLU A 1 79 ? 9.500 -0.339 -19.436 1.00 54.38 79 GLU A N 1
ATOM 617 C CA . GLU A 1 79 ? 10.121 0.935 -19.077 1.00 54.38 79 GLU A CA 1
ATOM 618 C C . GLU A 1 79 ? 9.085 2.058 -19.221 1.00 54.38 79 GLU A C 1
ATOM 620 O O . GLU A 1 79 ? 8.391 2.115 -20.233 1.00 54.38 79 GLU A O 1
ATOM 625 N N . GLY A 1 80 ? 8.947 2.908 -18.196 1.00 58.97 80 GLY A N 1
ATOM 626 C CA . GLY A 1 80 ? 7.965 4.002 -18.179 1.00 58.97 80 GLY A CA 1
ATOM 627 C C . GLY A 1 80 ? 6.598 3.652 -17.575 1.00 58.97 80 GLY A C 1
ATOM 628 O O . GLY A 1 80 ? 5.629 4.376 -17.800 1.00 58.97 80 GLY A O 1
ATOM 629 N N . ARG A 1 81 ? 6.481 2.549 -16.816 1.00 71.19 81 ARG 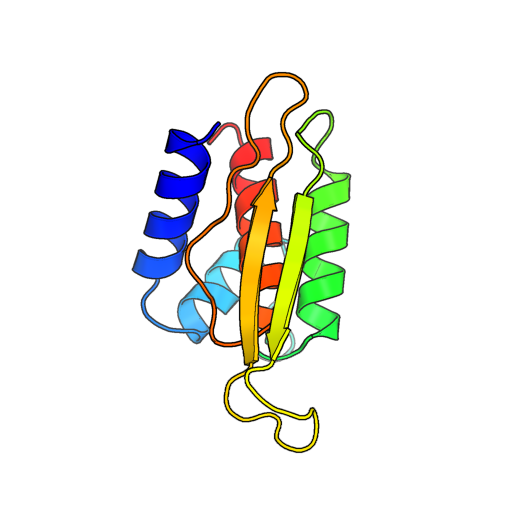A N 1
ATOM 630 C CA . ARG A 1 81 ? 5.251 2.252 -16.066 1.00 71.19 81 ARG A CA 1
ATOM 631 C C . ARG A 1 81 ? 5.218 3.042 -14.759 1.00 71.19 81 ARG A C 1
ATOM 633 O O . ARG A 1 81 ? 6.024 2.785 -13.873 1.00 71.19 81 ARG A O 1
ATOM 640 N N . SER A 1 82 ? 4.257 3.947 -14.630 1.00 84.81 82 SER A N 1
ATOM 641 C CA . SER A 1 82 ? 3.999 4.709 -13.407 1.00 84.81 82 SER A CA 1
ATOM 642 C C . SER A 1 82 ? 2.618 4.356 -12.869 1.00 84.81 82 SER A C 1
ATOM 644 O O . SER A 1 82 ? 1.655 4.228 -13.625 1.00 84.81 82 SER A O 1
ATOM 646 N N . CYS A 1 83 ? 2.510 4.132 -11.563 1.00 89.00 83 CYS A N 1
ATOM 647 C CA . CYS A 1 83 ? 1.237 3.807 -10.920 1.00 89.00 83 CYS A CA 1
ATOM 648 C C . CYS A 1 83 ? 0.894 4.841 -9.854 1.00 89.00 83 CYS A C 1
ATOM 650 O O . CYS A 1 83 ? 1.783 5.336 -9.178 1.00 89.00 83 CYS A O 1
ATOM 652 N N . HIS A 1 84 ? -0.378 5.146 -9.646 1.00 91.38 84 HIS A N 1
ATOM 653 C CA . HIS A 1 84 ? -0.848 5.989 -8.548 1.00 91.38 84 HIS A CA 1
ATOM 654 C C . HIS A 1 84 ? -2.094 5.381 -7.910 1.00 91.38 84 HIS A C 1
ATOM 656 O O . HIS A 1 84 ? -2.755 4.511 -8.483 1.00 91.38 84 HIS A O 1
ATOM 662 N N . VAL A 1 85 ? -2.393 5.818 -6.689 1.00 91.00 85 VAL A N 1
ATOM 663 C CA . VAL A 1 85 ? -3.561 5.362 -5.934 1.00 91.00 85 VAL A CA 1
ATOM 664 C C . VAL A 1 85 ? -4.584 6.486 -5.886 1.00 91.00 85 VAL A C 1
ATOM 666 O O . VAL A 1 85 ? -4.273 7.596 -5.458 1.00 91.00 85 VAL A O 1
ATOM 669 N N . GLU A 1 86 ? -5.798 6.190 -6.332 1.00 90.38 86 GLU A N 1
ATOM 670 C CA . GLU A 1 86 ? -6.933 7.105 -6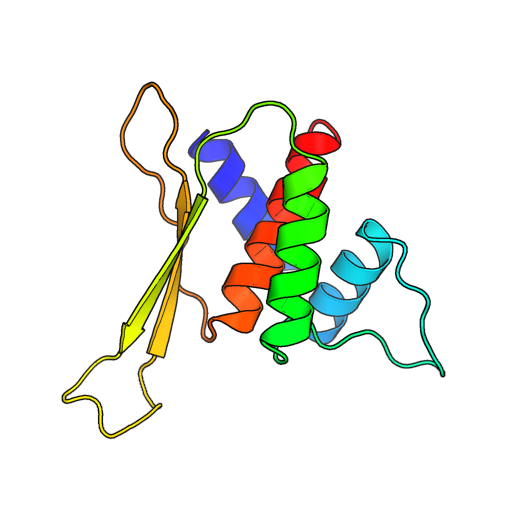.371 1.00 90.38 86 GLU A CA 1
ATOM 671 C C . GLU A 1 86 ? -7.937 6.752 -5.277 1.00 90.38 86 GLU A C 1
ATOM 673 O O . GLU A 1 86 ? -8.330 5.595 -5.145 1.00 90.38 86 GLU A O 1
ATOM 678 N N . TRP A 1 87 ? -8.387 7.760 -4.539 1.00 87.81 87 TRP A N 1
ATOM 679 C CA . TRP A 1 87 ? -9.425 7.660 -3.518 1.00 87.81 87 TRP A CA 1
ATOM 680 C C . TRP A 1 87 ? -10.657 8.430 -3.978 1.00 87.81 87 TRP A C 1
ATOM 682 O O . TRP A 1 87 ? -10.544 9.606 -4.328 1.00 87.81 87 TRP A O 1
ATOM 692 N N . TRP A 1 88 ? -11.817 7.782 -3.949 1.00 85.19 88 TRP A N 1
ATOM 693 C CA . TRP A 1 88 ? -13.084 8.314 -4.456 1.00 85.19 88 TRP A CA 1
ATOM 694 C C . TRP A 1 88 ? -14.090 8.513 -3.314 1.00 85.19 88 TRP A C 1
ATOM 696 O O . TRP A 1 88 ? -14.957 7.668 -3.119 1.00 85.19 88 TRP A O 1
ATOM 706 N N . PRO A 1 89 ? -13.957 9.564 -2.486 1.00 78.06 89 PRO A N 1
ATOM 707 C CA . PRO A 1 89 ? -14.939 9.842 -1.438 1.00 78.06 89 PRO A CA 1
ATOM 708 C C . PRO A 1 89 ? -16.322 10.129 -2.041 1.00 78.06 89 PRO A C 1
ATOM 710 O O . PRO A 1 89 ? -16.406 10.669 -3.140 1.00 78.06 89 PRO A O 1
ATOM 713 N N . GLU A 1 90 ? -17.394 9.781 -1.321 1.00 72.00 90 GLU A N 1
ATOM 714 C CA . GLU A 1 90 ? -18.778 9.963 -1.797 1.00 72.00 90 GLU A CA 1
ATOM 715 C C . GLU A 1 90 ? -19.108 11.433 -2.103 1.00 72.00 90 GLU A C 1
ATOM 717 O O . GLU A 1 90 ? -19.798 11.723 -3.078 1.00 72.00 90 GLU A O 1
ATOM 722 N N . ASP A 1 91 ? -18.532 12.356 -1.328 1.00 66.19 91 ASP A N 1
ATOM 723 C CA . ASP A 1 91 ? -18.672 13.799 -1.500 1.00 66.19 91 ASP A CA 1
ATOM 724 C C . ASP A 1 91 ? -17.316 14.438 -1.858 1.00 66.19 91 ASP A C 1
ATOM 726 O O . ASP A 1 91 ? -16.557 14.865 -0.981 1.00 66.19 91 ASP A O 1
ATOM 730 N N . GLY A 1 92 ? -16.982 14.518 -3.151 1.00 65.31 92 GLY A N 1
ATOM 731 C CA . GLY A 1 92 ? -15.876 15.359 -3.626 1.00 65.31 92 GLY A CA 1
ATOM 732 C C . GLY A 1 92 ? -15.149 14.885 -4.883 1.00 65.31 92 GLY A C 1
ATOM 733 O O . GLY A 1 92 ? -15.494 13.882 -5.503 1.00 65.31 92 GLY A O 1
ATOM 734 N N . ASP A 1 93 ? -14.109 15.639 -5.248 1.00 78.19 93 ASP A N 1
ATOM 735 C CA . ASP A 1 93 ? -13.161 15.248 -6.290 1.00 78.19 93 ASP A CA 1
ATOM 736 C C . ASP A 1 93 ? -12.319 14.046 -5.835 1.00 78.19 93 ASP A C 1
ATOM 738 O O . ASP A 1 93 ? -11.933 13.937 -4.664 1.00 78.19 93 ASP A O 1
ATOM 742 N N . HIS A 1 94 ? -11.986 13.159 -6.776 1.00 82.69 94 HIS A N 1
ATOM 743 C CA . HIS A 1 94 ? -11.074 12.053 -6.500 1.00 82.69 94 HIS A CA 1
ATOM 744 C C . HIS A 1 94 ? -9.680 12.575 -6.127 1.00 82.69 94 HIS A C 1
ATOM 746 O O . HIS A 1 94 ? -9.194 13.587 -6.638 1.00 82.69 94 HIS A O 1
ATOM 752 N N . ILE A 1 95 ? -9.012 11.861 -5.225 1.00 87.75 95 ILE A N 1
ATOM 753 C CA . ILE A 1 95 ? -7.689 12.225 -4.722 1.00 87.75 95 ILE A CA 1
ATOM 754 C C . ILE A 1 95 ? -6.688 11.193 -5.215 1.00 87.75 95 ILE A C 1
ATOM 756 O O . ILE A 1 95 ? -6.747 10.037 -4.807 1.00 87.75 95 ILE A O 1
ATOM 760 N N . ALA A 1 96 ? -5.742 11.623 -6.043 1.00 89.06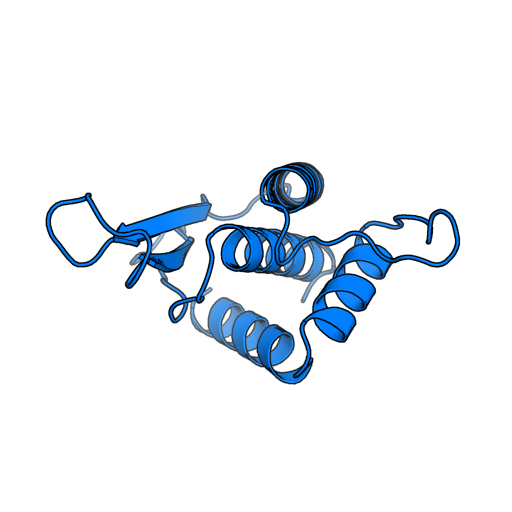 96 ALA A N 1
ATOM 761 C CA . ALA A 1 96 ? -4.627 10.795 -6.482 1.00 89.06 96 ALA A CA 1
ATOM 762 C C . ALA A 1 96 ? -3.366 11.069 -5.651 1.00 89.06 96 ALA A C 1
ATOM 764 O O . ALA A 1 96 ? -3.043 12.219 -5.328 1.00 89.06 96 ALA A O 1
ATOM 765 N N . THR A 1 97 ? -2.629 10.013 -5.319 1.00 90.62 97 THR A N 1
ATOM 766 C CA . THR A 1 97 ? -1.256 10.141 -4.822 1.00 90.62 97 THR A CA 1
ATOM 767 C C . THR A 1 97 ? -0.299 10.550 -5.943 1.00 90.62 97 THR A C 1
ATOM 769 O O . THR A 1 97 ? -0.609 10.357 -7.120 1.00 90.62 97 THR A O 1
ATOM 772 N N . PRO A 1 98 ? 0.912 11.031 -5.608 1.00 90.62 98 PRO A N 1
ATOM 773 C CA . PRO A 1 98 ? 2.031 10.983 -6.542 1.00 90.62 98 PRO A CA 1
ATOM 774 C C . PRO A 1 98 ? 2.289 9.553 -7.045 1.00 90.62 98 PRO A C 1
ATOM 776 O O . PRO A 1 98 ? 1.793 8.572 -6.475 1.00 90.62 98 PRO A O 1
ATOM 779 N N . THR A 1 99 ? 3.066 9.448 -8.119 1.00 91.00 99 THR A N 1
ATOM 780 C CA . THR A 1 99 ? 3.357 8.178 -8.783 1.00 91.00 99 THR A CA 1
ATOM 781 C C . THR A 1 99 ? 4.344 7.315 -7.999 1.00 91.00 99 THR A C 1
ATOM 783 O O . THR A 1 99 ? 5.239 7.816 -7.321 1.00 91.00 99 THR A O 1
ATOM 786 N N . PHE A 1 100 ? 4.194 6.009 -8.160 1.00 90.44 100 PHE A N 1
ATOM 787 C CA . PHE A 1 100 ? 5.075 4.943 -7.717 1.00 90.44 100 PHE A CA 1
ATOM 788 C C . PHE A 1 100 ? 5.727 4.287 -8.935 1.00 90.44 100 PHE A C 1
ATOM 790 O O . PHE A 1 100 ? 5.111 4.194 -10.003 1.00 90.44 100 PHE A O 1
ATOM 797 N N . ASP A 1 101 ? 6.932 3.757 -8.734 1.00 86.06 101 ASP A N 1
ATOM 798 C CA . ASP A 1 101 ? 7.716 3.085 -9.778 1.00 86.06 101 ASP A CA 1
ATOM 799 C C . ASP A 1 101 ? 7.178 1.683 -10.111 1.00 86.06 101 ASP A C 1
ATOM 801 O O . ASP A 1 101 ? 7.597 1.046 -11.079 1.00 86.06 101 ASP A O 1
ATOM 805 N N . SER A 1 102 ? 6.254 1.160 -9.298 1.00 89.50 102 SER A N 1
ATOM 806 C CA . SER A 1 102 ? 5.637 -0.139 -9.539 1.00 89.50 102 SER A CA 1
ATOM 807 C C . SER A 1 102 ? 4.207 -0.236 -9.015 1.00 89.50 102 SER A C 1
ATOM 809 O O . SER A 1 102 ? 3.811 0.406 -8.039 1.00 89.50 102 SER A O 1
ATOM 811 N N . GLU A 1 103 ? 3.436 -1.123 -9.646 1.00 91.56 103 GLU A N 1
ATOM 812 C CA . GLU A 1 103 ? 2.096 -1.480 -9.176 1.00 91.56 103 GLU A CA 1
ATOM 813 C C . GLU A 1 103 ? 2.151 -2.140 -7.789 1.00 91.56 103 GLU A C 1
ATOM 815 O O . GLU A 1 103 ? 1.310 -1.855 -6.938 1.00 91.56 103 GLU A O 1
ATOM 820 N N . ALA A 1 104 ? 3.166 -2.972 -7.538 1.00 93.88 104 ALA A N 1
ATOM 821 C CA . ALA A 1 104 ? 3.351 -3.634 -6.250 1.00 93.88 104 ALA A CA 1
ATOM 822 C C . ALA A 1 104 ? 3.522 -2.608 -5.120 1.00 93.88 104 ALA A C 1
ATOM 824 O O . ALA A 1 104 ? 2.795 -2.663 -4.131 1.00 93.88 104 ALA A O 1
ATOM 825 N N . GLU A 1 105 ? 4.386 -1.605 -5.297 1.00 94.56 105 GLU A N 1
ATOM 826 C CA . GLU A 1 105 ? 4.542 -0.545 -4.298 1.00 94.56 105 GLU A CA 1
ATOM 827 C C . GLU A 1 105 ? 3.256 0.266 -4.104 1.00 94.56 105 GLU A C 1
ATOM 829 O O . GLU A 1 105 ? 2.881 0.535 -2.965 1.00 94.56 105 GLU A O 1
ATOM 834 N N . SER A 1 106 ? 2.536 0.605 -5.180 1.00 94.44 106 SER A N 1
ATOM 835 C CA . SER A 1 106 ? 1.269 1.340 -5.052 1.00 94.44 106 SER A CA 1
ATOM 836 C C . SER A 1 106 ? 0.213 0.563 -4.247 1.00 94.44 106 SER A C 1
ATOM 838 O O . SER A 1 106 ? -0.494 1.143 -3.423 1.00 94.44 106 SER A O 1
ATOM 840 N N . ARG A 1 107 ? 0.153 -0.767 -4.403 1.00 94.94 107 ARG A N 1
ATOM 841 C CA . ARG A 1 107 ? -0.733 -1.647 -3.623 1.00 94.94 107 ARG A CA 1
ATOM 842 C C . ARG A 1 107 ? -0.270 -1.805 -2.180 1.00 94.94 107 ARG A C 1
ATOM 844 O O . ARG A 1 107 ? -1.096 -1.754 -1.274 1.00 94.94 107 ARG A O 1
ATOM 851 N N . ALA A 1 108 ? 1.037 -1.932 -1.952 1.00 96.06 108 ALA A N 1
ATOM 852 C CA . ALA A 1 108 ? 1.607 -1.959 -0.608 1.00 96.06 108 ALA A CA 1
ATOM 853 C C . ALA A 1 108 ? 1.320 -0.651 0.150 1.00 96.06 108 ALA A C 1
ATOM 855 O O . ALA A 1 108 ? 0.943 -0.684 1.322 1.00 96.06 108 ALA A O 1
ATOM 856 N N . PHE A 1 109 ? 1.415 0.494 -0.533 1.00 95.94 109 PHE A N 1
ATOM 857 C CA . PHE A 1 109 ? 1.002 1.780 0.018 1.00 95.94 109 PHE A CA 1
ATOM 858 C C . PHE A 1 109 ? -0.497 1.809 0.343 1.00 95.94 109 PHE A C 1
ATOM 860 O O . PHE A 1 109 ? -0.863 2.249 1.430 1.00 95.94 109 PHE A O 1
ATOM 867 N N . ALA A 1 110 ? -1.366 1.330 -0.556 1.00 94.12 110 ALA A N 1
ATOM 868 C CA . ALA A 1 110 ? -2.805 1.272 -0.293 1.00 94.12 110 ALA A CA 1
ATOM 869 C C . ALA A 1 110 ? -3.117 0.417 0.949 1.00 94.12 110 ALA A C 1
ATOM 871 O O . ALA A 1 110 ? -3.848 0.866 1.828 1.00 94.12 110 ALA A O 1
ATOM 872 N N . ALA A 1 111 ? -2.484 -0.754 1.079 1.00 94.50 111 ALA A N 1
ATOM 873 C CA . ALA A 1 111 ? -2.594 -1.604 2.264 1.00 94.50 111 ALA A CA 1
ATOM 874 C C . ALA A 1 111 ? -2.168 -0.867 3.546 1.00 94.50 111 ALA A C 1
ATOM 876 O O . ALA A 1 111 ? -2.902 -0.851 4.533 1.00 94.50 111 ALA A O 1
ATOM 877 N N . PHE A 1 112 ? -1.006 -0.207 3.521 1.00 95.31 112 PHE A N 1
ATOM 878 C CA . PHE A 1 112 ? -0.533 0.626 4.628 1.00 95.31 112 PHE A CA 1
ATOM 879 C C . PHE A 1 112 ? -1.539 1.726 4.992 1.00 95.31 112 PHE A C 1
ATOM 881 O O . PHE A 1 112 ? -1.832 1.926 6.171 1.00 95.31 112 PHE A O 1
ATOM 888 N N . ALA A 1 113 ? -2.071 2.428 3.991 1.00 92.88 113 ALA A N 1
ATOM 889 C CA . ALA A 1 113 ? -3.024 3.508 4.183 1.00 92.88 113 ALA A CA 1
ATOM 890 C C . ALA A 1 113 ? -4.318 3.002 4.835 1.00 92.88 113 ALA A C 1
ATOM 892 O O . ALA A 1 113 ? -4.756 3.597 5.813 1.00 92.88 113 ALA A O 1
ATOM 893 N N . PHE A 1 114 ? -4.877 1.880 4.372 1.00 91.31 114 PHE A N 1
ATOM 894 C CA . PHE A 1 114 ? -6.058 1.264 4.988 1.00 91.31 114 PHE A CA 1
ATOM 895 C C . PHE A 1 114 ? -5.827 0.908 6.452 1.00 91.31 114 PHE A C 1
ATOM 897 O O . PHE A 1 114 ? -6.615 1.300 7.305 1.00 91.31 114 PHE A O 1
ATOM 904 N N . LEU A 1 115 ? -4.708 0.249 6.763 1.00 91.44 115 LEU A N 1
ATOM 905 C CA . LEU A 1 115 ? -4.388 -0.136 8.140 1.00 91.44 115 LEU A CA 1
ATOM 906 C C . LEU A 1 115 ? -4.161 1.082 9.046 1.00 91.44 115 LEU A C 1
ATOM 908 O O . LEU A 1 115 ? -4.438 1.032 10.240 1.00 91.44 115 LEU A O 1
ATOM 912 N N . LYS A 1 116 ? -3.642 2.192 8.507 1.00 91.06 116 LYS A N 1
ATOM 913 C CA . LYS A 1 116 ? -3.525 3.444 9.265 1.00 91.06 116 LYS A CA 1
ATOM 914 C C . LYS A 1 116 ? -4.868 4.119 9.498 1.00 91.06 116 LYS A C 1
ATOM 916 O O . LYS A 1 116 ? -5.069 4.659 10.579 1.00 91.06 116 LYS A O 1
ATOM 921 N N . LEU A 1 117 ? -5.746 4.110 8.501 1.00 86.31 117 LEU A N 1
ATOM 922 C CA . LEU A 1 117 ? -7.079 4.693 8.608 1.00 86.31 117 LEU A CA 1
ATOM 923 C C . LEU A 1 117 ? -7.940 3.920 9.612 1.00 86.31 117 LEU A C 1
ATOM 925 O O . LEU A 1 117 ? -8.541 4.545 10.479 1.00 86.31 117 LEU A O 1
ATOM 929 N N . GLU A 1 118 ? -7.914 2.586 9.562 1.00 84.69 118 GLU A N 1
ATOM 930 C CA . GLU A 1 118 ? -8.599 1.721 10.533 1.00 84.69 118 GLU A CA 1
ATOM 931 C C . GLU A 1 118 ? -8.123 1.984 11.969 1.00 84.69 118 GLU A C 1
ATOM 933 O O . GLU A 1 118 ? -8.939 2.184 12.865 1.00 84.69 118 GLU A O 1
ATOM 938 N N . ALA A 1 119 ? -6.811 2.134 12.177 1.00 83.25 119 ALA A N 1
ATOM 939 C CA . ALA A 1 119 ? -6.238 2.447 13.486 1.00 83.25 119 ALA A CA 1
ATOM 940 C C . ALA A 1 119 ? -6.520 3.886 13.993 1.00 83.25 119 ALA A C 1
ATOM 942 O O . ALA A 1 119 ? -5.972 4.284 15.026 1.00 83.25 119 ALA A O 1
ATOM 943 N N . GLY A 1 120 ? -7.336 4.680 13.286 1.00 71.56 120 GLY A N 1
ATOM 944 C CA . GLY A 1 120 ? -7.712 6.049 13.659 1.00 71.56 120 GLY A CA 1
ATOM 945 C C . GLY A 1 120 ? -6.676 7.122 13.306 1.00 71.56 120 GLY A C 1
ATOM 946 O O . GLY A 1 120 ? -6.559 8.108 14.035 1.00 71.56 120 GLY A O 1
ATOM 947 N N . GLY A 1 121 ? -5.895 6.902 12.240 1.00 53.69 121 GLY A N 1
ATOM 948 C CA . GLY A 1 121 ? -4.771 7.751 11.814 1.00 53.69 121 GLY A CA 1
ATOM 949 C C . GLY A 1 121 ? -5.072 9.228 11.578 1.00 53.69 121 GLY A C 1
ATOM 950 O O . GLY A 1 121 ? -6.150 9.559 11.032 1.00 53.69 121 GLY A O 1
#

Organism: Magnetococcus massalia (strain MO-1) (NCBI:txid451514)

Sequence (121 aa):
MQEQVRRLFAMWQEQGSVRNKEHLLAGMLGDPKRGGDTPHYCSDIKLAQDAMDRAWNLLEEYAPVRVACHVEGDGASKEGRSCHVEWWPEDGDHIATPTFDSEAESRAFAAFAFLKLEAGG

Radius of gyration: 14.33 Å; Cα contacts (8 Å, |Δi|>4): 181; chains: 1; bounding box: 33×34×41 Å